Protein AF-A0A7J7KW41-F1 (afdb_monomer)

Nearest PDB structures (foldseek):
  8peh-assembly3_A  TM=7.376E-01  e=2.187E-03  Lotus japonicus
  8peh-assembly1_B  TM=7.414E-01  e=2.506E-03  Lotus japonicus
  8peh-assembly2_C  TM=7.408E-01  e=5.666E-03  Lotus japonicus
  7xdw-assembly2_B  TM=7.987E-01  e=4.357E-02  Arabidopsis thaliana
  7xdx-assembly2_B  TM=6.956E-01  e=4.071E-02  Arabidopsis thaliana

Mean predicted aligned error: 12.7 Å

Sequence (81 aa):
MYPGTLGYIALEWQHSRITVKADICSYGVVLVEVVSGRKNLDYLRPESDMHLLKLLERKVEEDRLFDIVDFESEDLQCAEE

Secondary structure (DSSP, 8-state):
-----TT---GGG------HHHHHHHHHHHHHHHHHT--SB-TTS-TTTSBHHHHHHHHHHTT-GGGG-------------

Radius of gyration: 18.86 Å; Cα contacts (8 Å, |Δi|>4): 44; chains: 1; bounding box: 59×34×33 Å

Foldseek 3Di:
DPDDDPPDPDPVPPPPPPDPVVVVVVVVQVVLCVQQVHDCADPVDPPCPRGVVSVCVVCVVVVNNCVSGDPDDDDPPPPDD

pLDDT: mean 75.11, std 17.44, range [36.38, 93.06]

InterPro domains:
  IPR011009 Protein kinase-like domain superfamily [SSF56112] (2-59)
  IPR051343 G-type lectin S-receptor-like kinases and EP1-like glycoproteins [PTHR47976] (4-80)

Organism: NCBI:txid39325

Solvent-accessible surface area (backbone atoms only — not comparable to full-atom values): 5278 Å² total; per-residue (Å²): 139,78,95,77,68,98,83,74,72,68,80,83,73,75,70,80,71,87,37,76,68,55,52,54,52,51,50,53,52,52,50,51,26,64,44,34,76,41,59,60,71,30,86,92,44,58,84,81,54,18,37,39,65,61,40,47,54,53,24,54,76,67,75,42,55,71,78,50,53,52,86,79,88,77,79,90,73,76,83,79,128

Structure (mmCIF, N/CA/C/O backbone):
data_AF-A0A7J7KW41-F1
#
_entry.id   AF-A0A7J7KW41-F1
#
loop_
_atom_site.group_PDB
_atom_site.id
_atom_site.type_symbol
_atom_site.label_atom_id
_atom_site.label_alt_id
_atom_site.label_comp_id
_atom_site.label_asym_id
_atom_site.label_entity_id
_atom_site.label_seq_id
_atom_site.pdbx_PDB_ins_code
_atom_site.Cartn_x
_atom_site.Cartn_y
_atom_site.Cartn_z
_atom_site.occupancy
_atom_site.B_iso_or_equiv
_atom_site.auth_seq_id
_atom_site.auth_comp_id
_atom_site.auth_asym_id
_atom_site.auth_atom_id
_atom_site.pdbx_PDB_model_num
ATOM 1 N N . MET A 1 1 ? 45.073 -16.266 -9.017 1.00 40.34 1 MET A N 1
ATOM 2 C CA . MET A 1 1 ? 45.101 -14.802 -8.838 1.00 40.34 1 MET A CA 1
ATOM 3 C C . MET A 1 1 ? 44.885 -14.160 -10.201 1.00 40.34 1 MET A C 1
ATOM 5 O O . MET A 1 1 ? 45.822 -14.074 -10.976 1.00 40.34 1 MET A O 1
ATOM 9 N N . TYR A 1 2 ? 43.635 -13.809 -10.508 1.00 44.44 2 TYR A N 1
ATOM 10 C CA . TYR A 1 2 ? 43.306 -12.750 -11.465 1.00 44.44 2 TYR A CA 1
ATOM 11 C C . TYR A 1 2 ? 42.947 -11.508 -10.630 1.00 44.44 2 TYR A C 1
ATOM 13 O O . TYR A 1 2 ? 42.369 -11.677 -9.553 1.00 44.44 2 TYR A O 1
ATOM 21 N N . PRO A 1 3 ? 43.332 -10.295 -11.052 1.00 52.16 3 PRO A N 1
ATOM 22 C CA . PRO A 1 3 ? 43.108 -9.082 -10.278 1.00 52.16 3 PRO A CA 1
ATOM 23 C C . PRO A 1 3 ? 41.648 -8.632 -10.435 1.00 52.16 3 PRO A C 1
ATOM 25 O O . PRO A 1 3 ? 41.210 -8.331 -11.540 1.00 52.16 3 PRO A O 1
ATOM 28 N N . GLY A 1 4 ? 40.892 -8.594 -9.338 1.00 48.94 4 GLY A N 1
ATOM 29 C CA . GLY A 1 4 ? 39.524 -8.073 -9.316 1.00 48.94 4 GLY A CA 1
ATOM 30 C C . GLY A 1 4 ? 39.010 -7.922 -7.885 1.00 48.94 4 GLY A C 1
ATOM 31 O O . GLY A 1 4 ? 38.940 -8.896 -7.140 1.00 48.94 4 GLY A O 1
ATOM 32 N N . THR A 1 5 ? 38.711 -6.688 -7.489 1.00 55.31 5 THR A N 1
ATOM 33 C CA . THR A 1 5 ? 38.291 -6.279 -6.141 1.00 55.31 5 THR A CA 1
ATOM 34 C C . THR A 1 5 ? 36.841 -6.688 -5.865 1.00 55.31 5 THR A C 1
ATOM 36 O O . THR A 1 5 ? 35.965 -6.462 -6.701 1.00 55.31 5 THR A O 1
ATOM 39 N N . LEU A 1 6 ? 36.566 -7.236 -4.675 1.00 50.00 6 LEU A N 1
ATOM 40 C CA . LEU A 1 6 ? 35.207 -7.417 -4.149 1.00 50.00 6 LEU A CA 1
ATOM 41 C C . LEU A 1 6 ? 34.527 -6.030 -4.091 1.00 50.00 6 LEU A C 1
ATOM 43 O O . LEU A 1 6 ? 34.852 -5.223 -3.226 1.00 50.00 6 LEU A O 1
ATOM 47 N N . GLY A 1 7 ? 33.671 -5.711 -5.065 1.00 53.47 7 GLY A N 1
ATOM 48 C CA . GLY A 1 7 ? 33.085 -4.370 -5.219 1.00 53.47 7 GLY A CA 1
ATOM 49 C C . GLY A 1 7 ? 32.780 -3.952 -6.660 1.00 53.47 7 GLY A C 1
ATOM 50 O O . GLY A 1 7 ? 32.050 -2.990 -6.862 1.00 53.47 7 GLY A O 1
ATOM 51 N N . TYR A 1 8 ? 33.277 -4.682 -7.662 1.00 60.31 8 TYR A N 1
ATOM 52 C CA . TYR A 1 8 ? 32.936 -4.458 -9.071 1.00 60.31 8 TYR A CA 1
ATOM 53 C C . TYR A 1 8 ? 31.910 -5.486 -9.557 1.00 60.31 8 TYR A C 1
ATOM 55 O O . TYR A 1 8 ? 32.227 -6.442 -10.261 1.00 60.31 8 TYR A O 1
ATOM 63 N N . ILE A 1 9 ? 30.652 -5.280 -9.171 1.00 63.50 9 ILE A N 1
ATOM 64 C CA . ILE A 1 9 ? 29.539 -5.690 -10.029 1.00 63.50 9 ILE A CA 1
ATOM 65 C C . ILE A 1 9 ? 29.495 -4.639 -11.138 1.00 63.50 9 ILE A C 1
ATOM 67 O O . ILE A 1 9 ? 29.412 -3.447 -10.848 1.00 63.50 9 ILE A O 1
ATOM 71 N N . ALA A 1 10 ? 29.617 -5.054 -12.394 1.00 65.88 10 ALA A N 1
ATOM 72 C CA . ALA A 1 10 ? 29.541 -4.118 -13.504 1.00 65.88 10 ALA A CA 1
ATOM 73 C C . ALA A 1 10 ? 28.133 -3.488 -13.56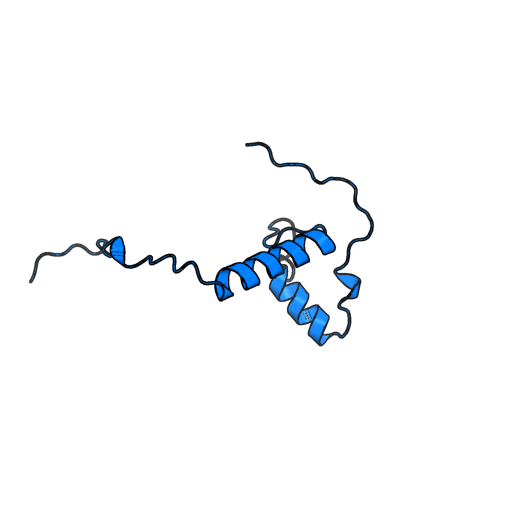9 1.00 65.88 10 ALA A C 1
ATOM 75 O O . ALA A 1 10 ? 27.125 -4.194 -13.457 1.00 65.88 10 ALA A O 1
ATOM 76 N N . LEU A 1 11 ? 28.078 -2.157 -13.717 1.00 53.69 11 LEU A N 1
ATOM 77 C CA . LEU A 1 11 ? 26.851 -1.344 -13.694 1.00 53.69 11 LEU A CA 1
ATOM 78 C C . LEU A 1 11 ? 25.795 -1.804 -14.719 1.00 53.69 11 LEU A C 1
ATOM 80 O O . LEU A 1 11 ? 24.608 -1.549 -14.539 1.00 53.69 11 LEU A O 1
ATOM 84 N N . GLU A 1 12 ? 26.203 -2.503 -15.777 1.00 52.34 12 GLU A N 1
ATOM 85 C CA . GLU A 1 12 ? 25.322 -2.989 -16.842 1.00 52.34 12 GLU A CA 1
ATOM 86 C C . GLU A 1 12 ? 24.299 -4.075 -16.442 1.00 52.34 12 GLU A C 1
ATOM 88 O O . GLU A 1 12 ? 23.441 -4.407 -17.253 1.00 52.34 12 GLU A O 1
ATOM 93 N N . TRP A 1 13 ? 24.323 -4.636 -15.225 1.00 50.00 13 TRP A N 1
ATOM 94 C CA . TRP A 1 13 ? 23.372 -5.695 -14.822 1.00 50.00 13 TRP A CA 1
ATOM 95 C C . TRP A 1 13 ? 22.093 -5.214 -14.120 1.00 50.00 13 TRP A C 1
ATOM 97 O O . TRP A 1 13 ? 21.169 -6.009 -13.938 1.00 50.00 13 TRP A O 1
ATOM 107 N N . GLN A 1 14 ? 21.969 -3.924 -13.800 1.00 54.56 14 GLN A N 1
ATOM 108 C CA . GLN A 1 14 ? 20.714 -3.331 -13.313 1.00 54.56 14 GLN A CA 1
ATOM 109 C C . GLN A 1 14 ? 19.799 -2.933 -14.477 1.00 54.56 14 GLN A C 1
ATOM 111 O O . GLN A 1 14 ? 19.377 -1.786 -14.605 1.00 54.56 14 GLN A O 1
ATOM 116 N N . HIS A 1 15 ? 19.502 -3.878 -15.366 1.00 56.12 15 HIS A N 1
ATOM 117 C CA . HIS A 1 15 ? 18.553 -3.664 -16.451 1.00 56.12 15 HIS A CA 1
ATOM 118 C C . HIS A 1 15 ? 17.158 -3.360 -15.877 1.00 56.12 15 HIS A C 1
ATOM 120 O O . HIS A 1 15 ? 16.365 -4.276 -15.646 1.00 56.12 15 HIS A O 1
ATOM 126 N N . SER A 1 16 ? 16.849 -2.072 -15.695 1.00 57.91 16 SER A N 1
ATOM 127 C CA . SER A 1 16 ? 15.494 -1.517 -15.615 1.00 57.91 16 SER A CA 1
ATOM 128 C C . SER A 1 16 ? 14.726 -1.911 -16.873 1.00 57.91 16 SER A C 1
ATOM 130 O O . SER A 1 16 ? 14.600 -1.149 -17.830 1.00 57.91 16 SER A O 1
ATOM 132 N N . ARG A 1 17 ? 14.241 -3.152 -16.918 1.00 61.38 17 ARG A N 1
ATOM 133 C CA . ARG A 1 17 ? 13.323 -3.616 -17.952 1.00 61.38 17 ARG A CA 1
ATOM 134 C C . ARG A 1 17 ? 11.976 -2.974 -17.661 1.00 61.38 17 ARG A C 1
ATOM 136 O O . ARG A 1 17 ? 11.144 -3.555 -16.967 1.00 61.38 17 ARG A O 1
ATOM 143 N N . ILE A 1 18 ? 11.773 -1.776 -18.202 1.00 66.31 18 ILE A N 1
ATOM 144 C CA . ILE A 1 18 ? 10.446 -1.180 -18.332 1.00 66.31 18 ILE A CA 1
ATOM 145 C C . ILE A 1 18 ? 9.641 -2.156 -19.186 1.00 66.31 18 ILE A C 1
ATOM 147 O O . ILE A 1 18 ? 9.893 -2.342 -20.375 1.00 66.31 18 ILE A O 1
ATOM 151 N N . THR A 1 19 ? 8.737 -2.874 -18.538 1.00 82.25 19 THR A N 1
ATOM 152 C CA . THR A 1 19 ? 7.826 -3.804 -19.196 1.00 82.25 19 THR A CA 1
ATOM 153 C C . THR A 1 19 ? 6.417 -3.309 -18.956 1.00 82.25 19 THR A C 1
ATOM 155 O O . THR A 1 19 ? 6.129 -2.790 -17.882 1.00 82.25 19 THR A O 1
ATOM 158 N N . VAL A 1 20 ? 5.521 -3.537 -19.917 1.00 83.69 20 VAL A N 1
ATOM 159 C CA . VAL A 1 20 ? 4.083 -3.261 -19.745 1.00 83.69 20 VAL A CA 1
ATOM 160 C C . VAL A 1 20 ? 3.553 -3.931 -18.471 1.00 83.69 20 VAL A C 1
ATOM 162 O O . VAL A 1 20 ? 2.743 -3.366 -17.751 1.00 83.69 20 VAL A O 1
ATOM 165 N N . LYS A 1 21 ? 4.074 -5.118 -18.136 1.00 81.44 21 LYS A N 1
ATOM 166 C CA . LYS A 1 21 ? 3.737 -5.820 -16.896 1.00 81.44 21 LYS A CA 1
ATOM 167 C C . LYS A 1 21 ? 4.198 -5.067 -15.643 1.00 81.44 21 LYS A C 1
ATOM 169 O O . LYS A 1 21 ? 3.429 -4.980 -14.696 1.00 81.44 21 LYS A O 1
ATOM 174 N N . ALA A 1 22 ? 5.424 -4.544 -15.632 1.00 83.12 22 ALA A N 1
ATOM 175 C CA . ALA A 1 22 ? 5.924 -3.747 -14.513 1.00 83.12 22 ALA A CA 1
ATOM 176 C C . ALA A 1 22 ? 5.111 -2.457 -14.337 1.00 83.12 22 ALA A C 1
ATOM 178 O O . ALA A 1 22 ? 4.741 -2.149 -13.212 1.00 83.12 22 ALA A O 1
ATOM 179 N N . ASP A 1 23 ? 4.771 -1.783 -15.439 1.00 87.00 23 ASP A N 1
ATOM 180 C CA . ASP A 1 23 ? 3.973 -0.551 -15.439 1.00 87.00 23 ASP A CA 1
ATOM 181 C C . ASP A 1 23 ? 2.557 -0.772 -14.872 1.00 87.00 23 ASP A C 1
ATOM 183 O O . ASP A 1 23 ? 2.117 -0.060 -13.969 1.00 87.00 23 ASP A O 1
ATOM 187 N N . ILE A 1 24 ? 1.879 -1.844 -15.305 1.00 90.19 24 ILE A N 1
ATOM 188 C CA . ILE A 1 24 ? 0.570 -2.247 -14.762 1.00 90.19 24 ILE A CA 1
ATOM 189 C C . ILE A 1 24 ? 0.672 -2.577 -13.266 1.00 90.19 24 ILE A C 1
ATOM 191 O O . ILE A 1 24 ? -0.200 -2.193 -12.487 1.00 90.19 24 ILE A O 1
ATOM 195 N N . CYS A 1 25 ? 1.733 -3.274 -12.844 1.00 86.81 25 CYS A N 1
ATOM 196 C CA . CYS A 1 25 ? 1.947 -3.588 -11.433 1.00 86.81 25 CYS A CA 1
ATOM 197 C C . CYS A 1 25 ? 2.170 -2.322 -10.590 1.00 86.81 25 CYS A C 1
ATOM 199 O O . CYS A 1 25 ? 1.566 -2.207 -9.526 1.00 86.81 25 CYS A O 1
ATOM 201 N N . SER A 1 26 ? 2.979 -1.364 -11.056 1.00 88.62 26 SER A N 1
ATOM 202 C CA . SER A 1 26 ? 3.177 -0.090 -10.350 1.00 88.62 26 SER A CA 1
ATOM 203 C C . SER A 1 26 ? 1.905 0.749 -10.305 1.00 88.62 26 SER A C 1
ATOM 205 O O . SER A 1 26 ? 1.587 1.302 -9.257 1.00 88.62 26 SER A O 1
ATOM 207 N N . TYR A 1 27 ? 1.132 0.787 -11.392 1.00 91.56 27 TYR A N 1
ATOM 208 C CA . TYR A 1 27 ? -0.158 1.474 -11.404 1.00 91.56 27 TYR A CA 1
ATOM 209 C C . TYR A 1 27 ? -1.133 0.873 -10.382 1.00 91.56 27 TYR A C 1
ATOM 211 O O . TYR A 1 27 ? -1.815 1.608 -9.674 1.00 91.56 27 TYR A O 1
ATOM 219 N N . GLY A 1 28 ? -1.157 -0.457 -10.248 1.00 90.88 28 GLY A N 1
ATOM 220 C CA . GLY A 1 28 ? -1.960 -1.137 -9.231 1.00 90.88 28 GLY A CA 1
ATOM 221 C C . GLY A 1 28 ? -1.589 -0.726 -7.804 1.00 90.88 28 GLY A C 1
ATOM 222 O O . GLY A 1 28 ? -2.479 -0.507 -6.988 1.00 90.88 28 GLY A O 1
ATOM 223 N N . VAL A 1 29 ? -0.296 -0.559 -7.510 1.00 89.44 29 VAL A N 1
ATOM 224 C CA . VAL A 1 29 ? 0.158 -0.061 -6.201 1.00 89.44 29 VAL A CA 1
ATOM 225 C C . VAL A 1 29 ? -0.349 1.355 -5.947 1.00 89.44 29 VAL A C 1
ATOM 227 O O . VAL A 1 29 ? -0.944 1.590 -4.901 1.00 89.44 29 VAL A O 1
ATOM 230 N N . VAL A 1 30 ? -0.191 2.256 -6.920 1.00 90.94 30 VAL A N 1
ATOM 231 C CA . VAL A 1 30 ? -0.669 3.644 -6.814 1.00 90.94 30 VAL A CA 1
ATOM 232 C C . VAL A 1 30 ? -2.182 3.691 -6.613 1.00 90.94 30 VAL A C 1
ATOM 234 O O . VAL A 1 30 ? -2.674 4.455 -5.790 1.00 90.94 30 VAL A O 1
ATOM 237 N N . LEU A 1 31 ? -2.941 2.849 -7.320 1.00 90.88 31 LEU A N 1
ATOM 238 C CA . LEU A 1 31 ? -4.388 2.770 -7.140 1.00 90.88 31 LEU A CA 1
ATOM 239 C C . LEU A 1 31 ? -4.749 2.381 -5.701 1.00 90.88 31 LEU A C 1
ATOM 241 O O . LEU A 1 31 ? -5.634 2.999 -5.116 1.00 90.88 31 LEU A O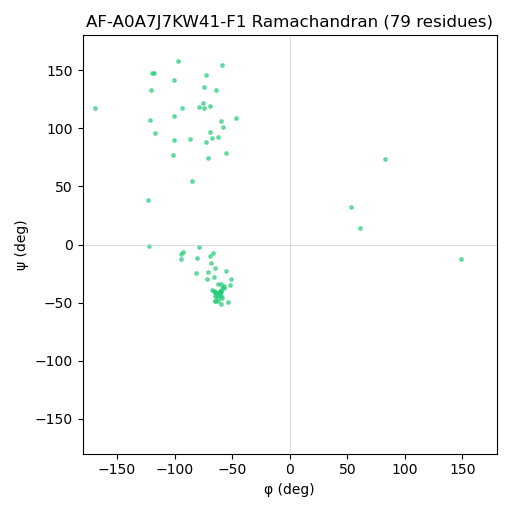 1
ATOM 245 N N . VAL A 1 32 ? -4.053 1.393 -5.129 1.00 89.19 32 VAL A N 1
ATOM 246 C CA . VAL A 1 32 ? -4.255 0.966 -3.737 1.00 89.19 32 VAL A CA 1
ATOM 247 C C . VAL A 1 32 ? -3.873 2.082 -2.761 1.00 89.19 32 VAL A C 1
ATOM 249 O O . VAL A 1 32 ? -4.604 2.313 -1.803 1.00 89.19 32 VAL A O 1
ATOM 252 N N . GLU A 1 33 ? -2.781 2.811 -2.996 1.00 89.56 33 GLU A N 1
ATOM 253 C CA . GLU A 1 33 ? -2.403 3.977 -2.181 1.00 89.56 33 GLU A CA 1
ATOM 254 C C . GLU A 1 33 ? -3.493 5.056 -2.194 1.00 89.56 33 GLU A C 1
ATOM 256 O O . GLU A 1 33 ? -3.900 5.532 -1.137 1.00 89.56 33 GLU A O 1
ATOM 261 N N . VAL A 1 34 ? -4.029 5.382 -3.375 1.00 88.88 34 VAL A N 1
ATOM 262 C CA . VAL A 1 34 ? -5.075 6.403 -3.541 1.00 88.88 34 VAL A CA 1
ATOM 263 C C . VAL A 1 34 ? -6.373 6.008 -2.846 1.00 88.88 34 VAL A C 1
ATOM 265 O O . VAL A 1 34 ? -6.926 6.814 -2.106 1.00 88.88 34 VAL A O 1
ATOM 268 N N . VAL A 1 35 ? -6.869 4.783 -3.052 1.00 89.31 35 VAL A N 1
ATOM 269 C CA . VAL A 1 35 ? -8.130 4.359 -2.412 1.00 89.31 35 VAL A CA 1
ATOM 270 C C . VAL A 1 35 ? -7.978 4.156 -0.910 1.00 89.31 35 VAL A C 1
ATOM 272 O O . VAL A 1 35 ? -8.973 4.209 -0.199 1.00 89.31 35 VAL A O 1
ATOM 275 N N . SER A 1 36 ? -6.761 3.893 -0.428 1.00 86.25 36 SER A N 1
ATOM 276 C CA . SER A 1 36 ? -6.507 3.648 0.992 1.00 86.25 36 SER A CA 1
ATOM 277 C C . SER A 1 36 ? -6.084 4.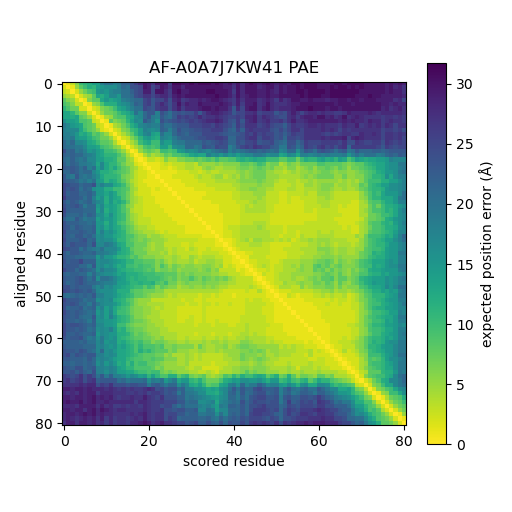876 1.783 1.00 86.25 36 SER A C 1
ATOM 279 O O . SER A 1 36 ? -5.999 4.787 3.006 1.00 86.25 36 SER A O 1
ATOM 281 N N . GLY A 1 37 ? -5.738 5.978 1.108 1.00 86.62 37 GLY A N 1
ATOM 282 C CA . GLY A 1 37 ? -5.136 7.153 1.740 1.00 86.62 37 GLY A CA 1
ATOM 283 C C . GLY A 1 37 ? -3.787 6.870 2.418 1.00 86.62 37 GLY A C 1
ATOM 284 O O . GLY A 1 37 ? -3.322 7.664 3.232 1.00 86.62 37 GLY A O 1
ATOM 285 N N . ARG A 1 38 ? -3.147 5.726 2.137 1.00 85.12 38 ARG A N 1
ATOM 286 C CA . ARG A 1 38 ? -1.923 5.270 2.816 1.00 85.12 38 ARG A CA 1
ATOM 287 C C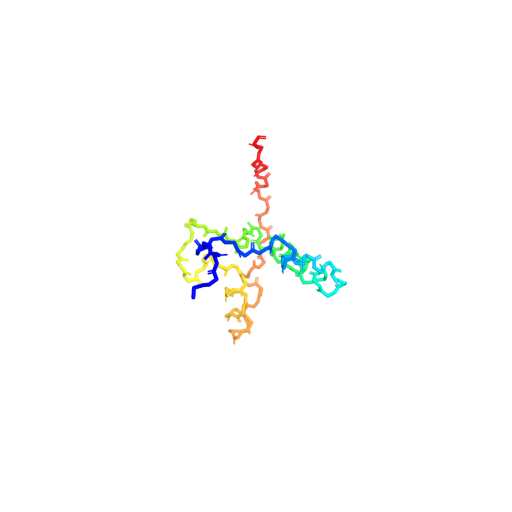 . ARG A 1 38 ? -0.775 5.116 1.835 1.00 85.12 38 ARG A C 1
ATOM 289 O O . ARG A 1 38 ? -0.960 4.701 0.697 1.00 85.12 38 ARG A O 1
ATOM 296 N N . LYS A 1 39 ? 0.441 5.375 2.316 1.00 86.81 39 LYS A N 1
ATOM 297 C CA . LYS A 1 39 ? 1.676 5.103 1.568 1.00 86.81 39 LYS A CA 1
ATOM 298 C C . LYS A 1 39 ? 1.944 3.598 1.522 1.00 86.81 39 LYS A C 1
ATOM 300 O O . LYS A 1 39 ? 1.681 2.891 2.494 1.00 86.81 39 LYS A O 1
ATOM 305 N N . ASN A 1 40 ? 2.522 3.110 0.424 1.00 85.62 40 ASN A N 1
ATOM 306 C CA . ASN A 1 40 ? 2.883 1.699 0.265 1.00 85.62 40 ASN A CA 1
AT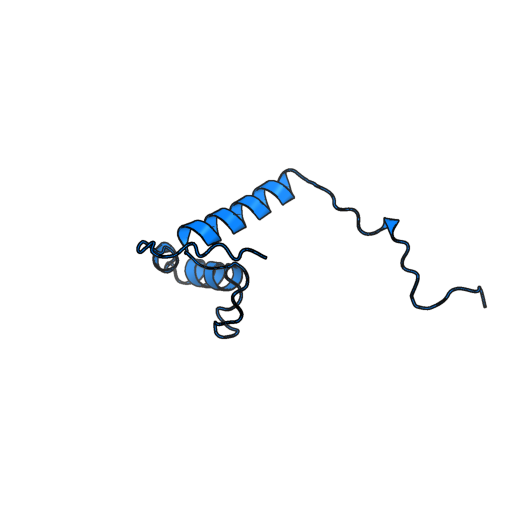OM 307 C C . ASN A 1 40 ? 3.826 1.198 1.373 1.00 85.62 40 ASN A C 1
ATOM 309 O O . ASN A 1 40 ? 3.719 0.050 1.814 1.00 85.62 40 ASN A O 1
ATOM 313 N N . LEU A 1 41 ? 4.721 2.085 1.813 1.00 87.25 41 LEU A N 1
ATOM 314 C CA . LEU A 1 41 ? 5.611 1.923 2.953 1.00 87.25 41 LEU A CA 1
ATOM 315 C C . LEU A 1 41 ? 5.339 3.047 3.951 1.00 87.25 41 LEU A C 1
ATOM 317 O O . LEU A 1 41 ? 5.702 4.199 3.709 1.00 87.25 41 LEU A O 1
ATOM 321 N N . ASP A 1 42 ? 4.709 2.701 5.067 1.00 85.44 42 ASP A N 1
ATOM 322 C CA . ASP A 1 42 ? 4.383 3.638 6.139 1.00 85.44 42 ASP A CA 1
ATOM 323 C C . ASP A 1 42 ? 5.108 3.237 7.430 1.00 85.44 42 ASP A C 1
ATOM 325 O O . ASP A 1 42 ? 4.651 2.382 8.188 1.00 85.44 42 ASP A O 1
ATOM 329 N N . TYR A 1 43 ? 6.263 3.860 7.678 1.00 83.38 43 TYR A N 1
ATOM 330 C CA . TYR A 1 43 ? 7.095 3.600 8.860 1.00 83.38 43 TYR A CA 1
ATOM 331 C C . TYR A 1 43 ? 6.468 4.083 10.175 1.00 83.38 43 TYR A C 1
ATOM 333 O O . TYR A 1 43 ? 6.988 3.775 11.245 1.00 83.38 43 TYR A O 1
ATOM 341 N N . LEU A 1 44 ? 5.374 4.851 10.118 1.00 86.31 44 LEU A N 1
ATOM 342 C CA . LEU A 1 44 ? 4.651 5.294 11.311 1.00 86.31 44 LEU A CA 1
ATOM 343 C C . LEU A 1 44 ? 3.715 4.202 11.850 1.00 86.31 44 LEU A C 1
ATOM 345 O O . LEU A 1 44 ? 3.199 4.319 12.962 1.00 86.31 44 LEU A O 1
ATOM 349 N N . ARG A 1 45 ? 3.494 3.133 11.074 1.00 81.50 45 ARG A N 1
ATOM 350 C CA . ARG A 1 45 ? 2.643 1.995 11.428 1.00 81.50 45 ARG A CA 1
ATOM 351 C C . ARG A 1 45 ? 3.459 0.823 11.985 1.00 81.50 45 ARG A C 1
ATOM 353 O O . ARG A 1 45 ? 4.654 0.710 11.718 1.00 81.50 45 ARG A O 1
ATOM 360 N N . PRO A 1 46 ? 2.824 -0.079 12.759 1.00 84.50 46 PRO A N 1
ATOM 361 C CA . PRO A 1 46 ? 3.478 -1.300 13.226 1.00 84.50 46 PRO A CA 1
ATOM 362 C C . PRO A 1 46 ? 3.962 -2.161 12.051 1.00 84.50 46 PRO A C 1
ATOM 364 O O . PRO A 1 46 ? 3.366 -2.135 10.977 1.00 84.50 46 PRO A O 1
ATOM 367 N N . GLU A 1 47 ? 4.994 -2.984 12.268 1.00 82.25 47 GLU A N 1
ATOM 368 C CA . GLU A 1 47 ? 5.602 -3.843 11.230 1.00 82.25 47 GLU A CA 1
ATOM 369 C C . GLU A 1 47 ? 4.583 -4.703 10.462 1.00 82.25 47 GLU A C 1
ATOM 371 O O . GLU A 1 47 ? 4.776 -4.986 9.279 1.00 82.25 47 GLU A O 1
ATOM 376 N N . SER A 1 48 ? 3.476 -5.086 11.111 1.00 80.06 48 SER A N 1
ATOM 377 C CA . SER A 1 48 ? 2.383 -5.849 10.497 1.00 80.06 48 SER A CA 1
ATOM 378 C C . SER A 1 48 ? 1.634 -5.091 9.396 1.00 80.06 48 SER A C 1
ATOM 380 O O . SER A 1 48 ? 1.076 -5.717 8.498 1.00 80.06 48 SER A O 1
ATOM 382 N N . ASP A 1 49 ? 1.614 -3.759 9.473 1.00 82.69 49 ASP A N 1
ATOM 383 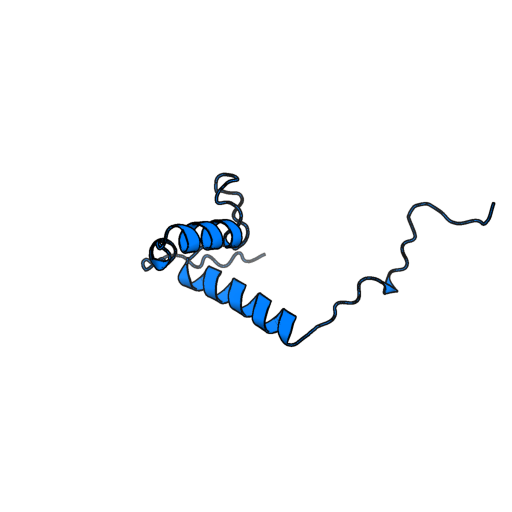C CA . ASP A 1 49 ? 0.816 -2.859 8.632 1.00 82.69 49 ASP A CA 1
ATOM 384 C C . ASP A 1 49 ? 1.692 -1.844 7.879 1.00 82.69 49 ASP A C 1
ATOM 386 O O . ASP A 1 49 ? 1.178 -1.054 7.092 1.00 82.69 49 ASP A O 1
ATOM 390 N N . MET A 1 50 ? 3.012 -1.885 8.093 1.00 87.50 50 MET A N 1
ATOM 391 C CA . MET A 1 50 ? 4.003 -1.032 7.431 1.00 87.50 50 MET A CA 1
ATOM 392 C C . MET A 1 50 ? 3.998 -1.212 5.907 1.00 87.50 50 MET A C 1
ATOM 394 O O . MET A 1 50 ? 4.237 -0.258 5.172 1.00 87.50 50 MET A O 1
ATOM 398 N N . HIS A 1 51 ? 3.727 -2.431 5.426 1.00 89.94 51 HIS A N 1
ATOM 399 C CA . HIS A 1 51 ? 3.612 -2.732 4.000 1.00 89.94 51 HIS A CA 1
ATOM 400 C C . HIS A 1 51 ? 2.144 -2.818 3.585 1.00 89.94 51 HIS A C 1
ATOM 402 O O . HIS A 1 51 ? 1.463 -3.802 3.890 1.00 89.94 51 HIS A O 1
ATOM 408 N N . LEU A 1 52 ? 1.683 -1.843 2.803 1.00 88.69 52 LEU A N 1
ATOM 409 C CA . LEU A 1 52 ? 0.295 -1.768 2.343 1.00 88.69 52 LEU A CA 1
ATOM 410 C C . LEU A 1 52 ? -0.134 -3.007 1.546 1.00 88.69 52 LEU A C 1
ATOM 412 O O . LEU A 1 52 ? -1.247 -3.491 1.709 1.00 88.69 52 LEU A O 1
ATOM 416 N N . LEU A 1 53 ? 0.768 -3.566 0.734 1.00 89.62 53 LEU A N 1
ATOM 417 C CA . LEU A 1 53 ? 0.501 -4.787 -0.034 1.00 89.62 53 LEU A CA 1
ATOM 418 C C . LEU A 1 53 ? 0.283 -6.014 0.863 1.00 89.62 53 LEU A C 1
ATOM 420 O O . LEU A 1 53 ? -0.637 -6.782 0.615 1.00 89.62 53 LEU A O 1
ATOM 424 N N . LYS A 1 54 ? 1.066 -6.171 1.939 1.00 90.31 54 LYS A N 1
ATOM 425 C CA . LYS A 1 54 ? 0.872 -7.278 2.896 1.00 90.31 54 LYS A CA 1
ATOM 426 C C . LYS A 1 54 ? -0.438 -7.120 3.666 1.00 90.31 54 LYS A C 1
ATOM 428 O O . LYS A 1 54 ? -1.142 -8.095 3.917 1.00 90.31 54 LYS A O 1
ATOM 433 N N . LEU A 1 55 ? -0.776 -5.881 4.031 1.00 89.50 55 LEU A N 1
ATOM 434 C CA . LEU A 1 55 ? -2.070 -5.560 4.628 1.00 89.50 55 LEU A CA 1
ATOM 435 C C . LEU A 1 55 ? -3.217 -5.905 3.663 1.00 89.50 55 LEU A C 1
ATOM 437 O O . LEU A 1 55 ? -4.197 -6.502 4.103 1.00 89.50 55 LEU A O 1
ATOM 441 N N . LEU A 1 56 ? -3.077 -5.569 2.376 1.00 90.06 56 LEU A N 1
ATOM 442 C CA . LEU A 1 56 ? -4.041 -5.891 1.325 1.00 90.06 56 LEU A CA 1
ATOM 443 C C . LEU A 1 56 ? -4.245 -7.396 1.177 1.00 90.06 56 LEU A C 1
ATOM 445 O O . LEU A 1 56 ? -5.384 -7.841 1.243 1.00 90.06 56 LEU A O 1
ATOM 449 N N . GLU A 1 57 ? -3.171 -8.174 1.045 1.00 90.44 57 GLU A N 1
ATOM 450 C CA . GLU A 1 57 ? -3.235 -9.640 0.944 1.00 90.44 57 GLU A CA 1
ATOM 451 C C . GLU A 1 57 ? -4.014 -10.250 2.115 1.00 90.44 57 GLU A C 1
ATOM 453 O O . GLU A 1 57 ? -4.986 -10.973 1.905 1.00 90.44 57 GLU A O 1
ATOM 458 N N . ARG A 1 58 ? -3.684 -9.856 3.349 1.00 90.75 58 ARG A N 1
ATOM 459 C CA . ARG A 1 58 ? -4.408 -10.306 4.546 1.00 90.75 58 ARG A CA 1
ATOM 460 C C . ARG A 1 58 ? -5.889 -9.918 4.514 1.00 90.75 58 ARG A C 1
ATOM 462 O O . ARG A 1 58 ? -6.742 -10.704 4.904 1.00 90.75 58 ARG A O 1
ATOM 469 N N . LYS A 1 59 ? -6.224 -8.709 4.055 1.00 89.94 59 LYS A N 1
ATOM 470 C CA . LYS A 1 59 ? -7.621 -8.245 3.984 1.00 89.94 59 LYS A CA 1
ATOM 471 C C . LYS A 1 59 ? -8.428 -8.937 2.891 1.00 89.94 59 LYS A C 1
ATOM 473 O O . LYS A 1 59 ? -9.631 -9.104 3.067 1.00 89.94 59 LYS A O 1
ATOM 478 N N . VAL A 1 60 ? -7.782 -9.365 1.806 1.00 91.00 60 VAL A N 1
ATOM 479 C CA . VAL A 1 60 ? -8.385 -10.254 0.801 1.00 91.00 60 VAL A CA 1
ATOM 480 C C . VAL A 1 60 ? -8.699 -11.612 1.424 1.00 91.00 60 VAL A C 1
ATOM 482 O O . VAL A 1 60 ? -9.814 -12.100 1.275 1.00 91.00 60 VAL A O 1
ATOM 485 N N . GLU A 1 61 ? -7.745 -12.208 2.144 1.00 92.88 61 GLU A N 1
ATOM 486 C CA . GLU A 1 61 ? -7.927 -13.507 2.811 1.00 92.88 61 GLU A CA 1
ATOM 487 C C . GLU A 1 61 ? -9.032 -13.472 3.879 1.00 92.88 61 GLU A C 1
ATOM 489 O O . GLU A 1 61 ? -9.758 -14.448 4.056 1.00 92.88 61 GLU A O 1
ATOM 494 N N . GLU A 1 62 ? -9.186 -12.336 4.564 1.00 93.06 62 GLU A N 1
ATOM 495 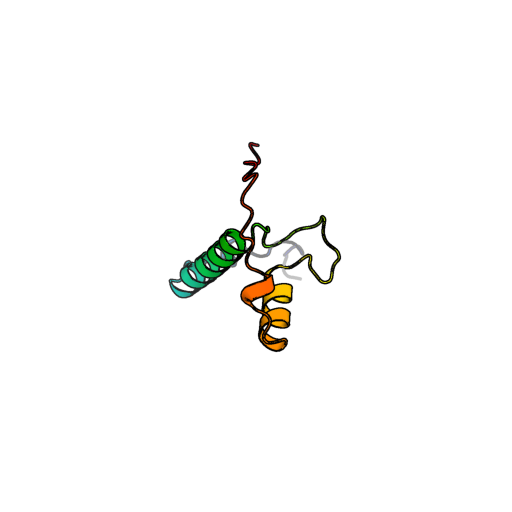C CA . GLU A 1 62 ? -10.239 -12.090 5.556 1.00 93.06 62 GLU A CA 1
ATOM 496 C C . GLU A 1 62 ? -11.614 -11.740 4.942 1.00 93.06 62 GLU A C 1
ATOM 498 O O . GLU A 1 62 ? -12.556 -11.521 5.701 1.00 93.06 62 GLU A O 1
ATOM 503 N N . ASP A 1 63 ? -11.741 -11.650 3.610 1.00 91.25 63 ASP A N 1
ATOM 504 C CA . ASP A 1 63 ? -12.928 -11.146 2.886 1.00 91.25 63 ASP A CA 1
ATOM 505 C C . ASP A 1 63 ? -13.377 -9.740 3.353 1.00 91.25 63 ASP A C 1
ATOM 507 O O . ASP A 1 63 ? -14.552 -9.378 3.381 1.00 91.25 63 ASP A O 1
ATOM 511 N N . ARG A 1 64 ? -12.399 -8.919 3.754 1.00 90.81 64 ARG A N 1
ATOM 512 C CA . ARG A 1 64 ? -12.567 -7.590 4.367 1.00 90.81 64 ARG A CA 1
ATOM 513 C C . ARG A 1 64 ? -11.851 -6.496 3.580 1.00 90.81 64 ARG A C 1
ATOM 515 O O . ARG A 1 64 ? -11.277 -5.564 4.141 1.00 90.81 64 ARG A O 1
ATOM 522 N N . LEU A 1 65 ? -11.884 -6.603 2.256 1.00 86.94 65 LEU A N 1
ATOM 523 C CA . LEU A 1 65 ? -11.228 -5.660 1.347 1.00 86.94 65 LEU A CA 1
ATOM 524 C C . LEU A 1 65 ? -11.685 -4.209 1.523 1.00 86.94 65 LEU A C 1
ATOM 526 O O . LEU A 1 65 ? -10.870 -3.294 1.431 1.00 86.94 65 LEU A O 1
ATOM 530 N N . PHE A 1 66 ? -12.973 -3.998 1.795 1.00 86.31 66 PHE A N 1
ATOM 531 C CA . PHE A 1 66 ? -13.547 -2.658 1.933 1.00 86.31 66 PHE A CA 1
ATOM 532 C C . PHE A 1 66 ? -12.988 -1.873 3.123 1.00 86.31 66 PHE A C 1
ATOM 534 O O . PHE A 1 66 ? -13.010 -0.650 3.087 1.00 86.31 66 PHE A O 1
ATOM 541 N N . ASP A 1 67 ? -12.409 -2.543 4.121 1.00 87.00 67 ASP A N 1
ATOM 542 C CA . ASP A 1 67 ? -11.791 -1.885 5.278 1.00 87.00 67 ASP A CA 1
ATOM 543 C C . ASP A 1 67 ? -10.518 -1.105 4.930 1.00 87.00 67 ASP A C 1
ATOM 545 O O . ASP A 1 67 ? -10.016 -0.335 5.749 1.00 87.00 67 ASP A O 1
ATOM 549 N N . ILE A 1 68 ? -9.939 -1.363 3.754 1.00 87.00 68 ILE A N 1
ATOM 550 C CA . ILE A 1 68 ? -8.774 -0.624 3.265 1.00 87.00 68 ILE A CA 1
ATOM 551 C C . ILE A 1 68 ? -9.190 0.703 2.645 1.00 87.00 68 ILE A C 1
ATOM 553 O O . ILE A 1 68 ? -8.362 1.602 2.603 1.00 87.00 68 ILE A O 1
ATOM 557 N N . VAL A 1 69 ? -10.430 0.827 2.167 1.00 86.19 69 VAL A N 1
ATOM 558 C CA . VAL A 1 69 ? -10.892 2.024 1.465 1.00 86.19 69 VAL A CA 1
ATOM 559 C C . VAL A 1 69 ? -11.117 3.140 2.475 1.00 86.19 69 VAL A C 1
ATOM 561 O O . VAL A 1 69 ? -11.970 3.018 3.354 1.00 86.19 69 VAL A O 1
ATOM 564 N N . ASP A 1 70 ? -10.361 4.224 2.335 1.00 79.88 70 ASP A N 1
ATOM 565 C CA . ASP A 1 70 ? -10.550 5.426 3.134 1.00 79.88 70 ASP A CA 1
ATOM 566 C C . ASP A 1 70 ? -11.472 6.388 2.377 1.00 79.88 70 ASP A C 1
ATOM 568 O O . ASP A 1 70 ? -11.183 6.806 1.254 1.00 79.88 70 ASP A O 1
ATOM 572 N N . PHE A 1 71 ? -12.633 6.682 2.961 1.00 66.44 71 PHE A N 1
ATOM 573 C CA . PHE A 1 71 ? -13.611 7.616 2.398 1.00 66.44 71 PHE A CA 1
ATOM 574 C C . PHE A 1 71 ? -13.445 9.037 2.960 1.00 66.44 71 PHE A C 1
ATOM 576 O O . PHE A 1 71 ? -14.083 9.958 2.445 1.00 66.44 71 PHE A O 1
ATOM 583 N N . GLU A 1 72 ? -12.600 9.241 3.978 1.00 62.59 72 GLU A N 1
ATOM 584 C CA . GLU A 1 72 ? -12.358 10.555 4.579 1.00 62.59 72 GLU A CA 1
ATOM 585 C C . GLU A 1 72 ? -11.050 11.155 4.051 1.00 62.59 72 GLU A C 1
ATOM 587 O O . GLU A 1 72 ? -9.961 10.957 4.576 1.00 62.59 72 GLU A O 1
ATOM 592 N N . SER A 1 73 ? -11.166 11.905 2.956 1.00 53.41 73 SER A N 1
ATOM 593 C CA . SER A 1 73 ? -10.066 12.665 2.362 1.00 53.41 73 SER A CA 1
ATOM 594 C C . SER A 1 73 ? -9.958 14.044 3.027 1.00 53.41 73 SER A C 1
ATOM 596 O O . SER A 1 73 ? -10.533 15.015 2.531 1.00 53.41 73 SER A O 1
ATOM 598 N N . GLU A 1 74 ? -9.157 14.161 4.081 1.00 57.72 74 GLU A N 1
ATOM 599 C CA . GLU A 1 74 ? -8.406 15.392 4.343 1.00 57.72 74 GLU A CA 1
ATOM 600 C C . GLU A 1 74 ? -6.909 15.047 4.358 1.00 57.72 74 GLU A C 1
ATOM 602 O O . GLU A 1 74 ? -6.483 14.067 4.960 1.00 57.72 74 GLU A O 1
ATOM 607 N N . ASP A 1 75 ? -6.132 15.865 3.647 1.00 50.31 75 ASP A N 1
ATOM 608 C CA . ASP A 1 75 ? -4.668 15.916 3.636 1.00 50.31 75 ASP A CA 1
ATOM 609 C C . ASP A 1 75 ? -3.892 14.924 2.755 1.00 50.31 75 ASP A C 1
ATOM 611 O O . ASP A 1 75 ? -3.085 14.106 3.200 1.00 50.31 75 ASP A O 1
ATOM 615 N N . LEU A 1 76 ? -3.944 15.189 1.445 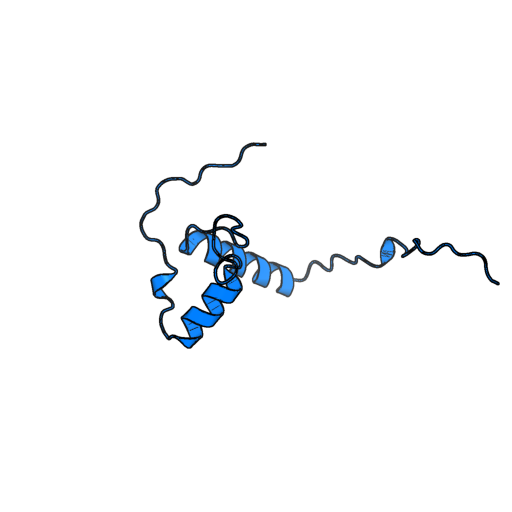1.00 54.81 76 LEU A N 1
ATOM 616 C CA . LEU A 1 76 ? -2.761 15.031 0.599 1.00 54.81 76 LEU A CA 1
ATOM 617 C C . LEU A 1 76 ? -1.757 16.152 0.942 1.00 54.81 76 LEU A C 1
ATOM 619 O O . LEU A 1 76 ? -1.613 17.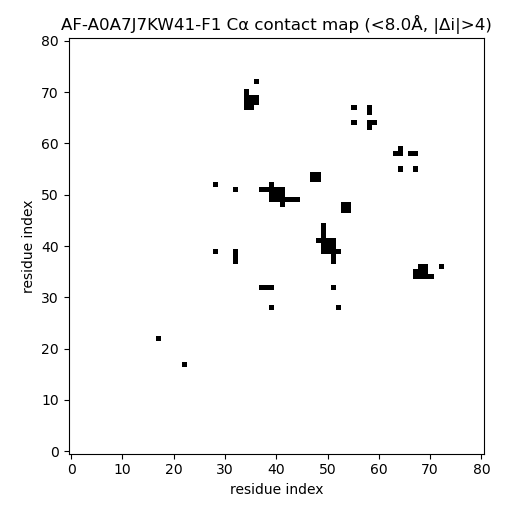123 0.200 1.00 54.81 76 LEU A O 1
ATOM 623 N N . GLN A 1 77 ? -1.071 16.053 2.085 1.00 48.28 77 GLN A N 1
ATOM 624 C CA . GLN A 1 77 ? 0.121 16.869 2.312 1.00 48.28 77 GLN A CA 1
ATOM 625 C C . GLN A 1 77 ? 1.212 16.369 1.368 1.00 48.28 77 GLN A C 1
ATOM 627 O O . GLN A 1 77 ? 1.901 15.378 1.628 1.00 48.28 77 GLN A O 1
ATOM 632 N N . CYS A 1 78 ? 1.318 17.062 0.233 1.00 40.19 78 CYS A N 1
ATOM 633 C CA . CYS A 1 78 ? 2.490 17.073 -0.620 1.00 40.19 78 CYS A CA 1
ATOM 634 C C . CYS A 1 78 ? 3.714 17.270 0.277 1.00 40.19 78 CYS A C 1
ATOM 636 O O . CYS A 1 78 ? 3.911 18.343 0.844 1.00 40.19 78 CYS A O 1
ATOM 638 N N . ALA A 1 79 ? 4.518 16.221 0.429 1.00 40.69 79 ALA A N 1
ATOM 639 C CA . ALA A 1 79 ? 5.887 16.387 0.869 1.00 40.69 79 ALA A CA 1
ATOM 640 C C . ALA A 1 79 ? 6.612 17.115 -0.271 1.00 40.69 79 ALA A C 1
ATOM 642 O O . ALA A 1 79 ? 7.033 16.491 -1.243 1.00 40.69 79 ALA A O 1
ATOM 643 N N . GLU A 1 80 ? 6.630 18.444 -0.196 1.00 39.75 80 GLU A N 1
ATOM 644 C CA . GLU A 1 80 ? 7.594 19.269 -0.911 1.00 39.75 80 GLU A CA 1
ATOM 645 C C . GLU A 1 80 ? 8.967 19.024 -0.260 1.00 39.75 80 GLU A C 1
ATOM 647 O O . GLU A 1 80 ? 9.132 19.246 0.942 1.00 39.75 80 GLU A O 1
ATOM 652 N N . GLU A 1 81 ? 9.919 18.514 -1.045 1.00 36.38 81 GLU A N 1
ATOM 653 C CA . GLU A 1 81 ? 11.363 18.663 -0.799 1.00 36.38 81 GLU A CA 1
ATOM 654 C C . GLU A 1 81 ? 11.896 19.850 -1.607 1.00 36.38 81 GLU A C 1
ATOM 656 O O . GLU A 1 81 ? 11.500 19.984 -2.791 1.00 36.38 81 GLU A O 1
#